Protein AF-A0A0A0DS77-F1 (afdb_monomer_lite)

Foldseek 3Di:
DPPVVVVVVVCVLLVLQLVLLLPLLVVVCVVPVVQCVPQDSVQSSVQSSVQLSVLSVVCCVVVVDRPDVVSVVSSVVSSVVSSCVRTVD

Radius of gyration: 14.35 Å; chains: 1; bounding box: 39×21×37 Å

Secondary structure (DSSP, 8-state):
--HHHHHHHHHHHHHHHHHHHHHHHHHHHHHSHHHHSSS-HHHHHHHHHHHHHHHHHHHHHHHS-TT-HHHHHHHHHHHHHHHIIIII-

Sequence (89 aa):
MGFLDGLNHALNFFLPALGMALLVPSLARLVWWKALRSAGWLRQVKWASMANAAVLIVGLLITGRDGAMLTYAGLVLVSALTVWWTGLR

pLDDT: mean 95.96, std 3.69, range [68.44, 98.31]

Structure (mmCIF, N/CA/C/O backbone):
data_AF-A0A0A0DS77-F1
#
_entry.id   AF-A0A0A0DS77-F1
#
loop_
_atom_site.group_PDB
_atom_site.id
_atom_site.type_symbol
_atom_site.label_atom_id
_atom_site.label_alt_id
_atom_site.label_comp_id
_atom_site.label_asym_id
_atom_site.label_entity_id
_atom_site.label_seq_id
_atom_site.pdbx_PDB_ins_code
_atom_site.Cartn_x
_atom_site.Cartn_y
_atom_site.Cartn_z
_atom_site.occupancy
_atom_site.B_iso_or_equiv
_atom_site.auth_seq_id
_atom_site.auth_comp_id
_atom_site.auth_asym_id
_atom_site.auth_atom_id
_atom_site.pdbx_PDB_model_num
ATOM 1 N N . MET A 1 1 ? 19.868 8.172 -16.712 1.00 68.44 1 MET A N 1
ATOM 2 C CA . MET A 1 1 ? 19.412 8.627 -15.385 1.00 68.44 1 MET A CA 1
ATOM 3 C C . MET A 1 1 ? 20.594 8.555 -14.446 1.00 68.44 1 MET A C 1
ATOM 5 O O . MET A 1 1 ? 21.232 7.506 -14.400 1.00 68.44 1 MET A O 1
ATOM 9 N N . GLY A 1 2 ? 20.934 9.653 -13.772 1.00 93.38 2 GLY A N 1
ATOM 10 C CA . GLY A 1 2 ? 21.921 9.608 -12.695 1.00 93.38 2 GLY A CA 1
ATOM 11 C C . GLY A 1 2 ? 21.411 8.757 -11.527 1.00 93.38 2 GLY A C 1
ATOM 12 O O . GLY A 1 2 ? 20.234 8.402 -11.471 1.00 93.38 2 GLY A O 1
ATOM 13 N N . PHE A 1 3 ? 22.281 8.437 -10.569 1.00 94.06 3 PHE A N 1
ATOM 14 C CA . PHE A 1 3 ? 21.890 7.677 -9.373 1.00 94.06 3 PHE A CA 1
ATOM 15 C C . PHE A 1 3 ? 20.706 8.324 -8.629 1.00 94.06 3 PHE A C 1
ATOM 17 O O . PHE A 1 3 ? 19.745 7.642 -8.277 1.00 94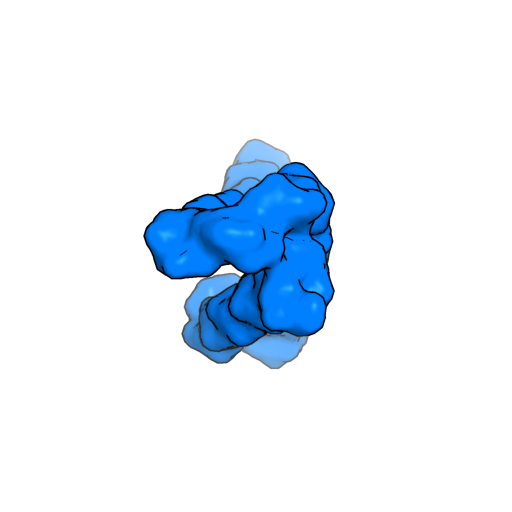.06 3 PHE A O 1
ATOM 24 N N . LEU A 1 4 ? 20.746 9.649 -8.454 1.00 95.75 4 LEU A N 1
ATOM 25 C CA . LEU A 1 4 ? 19.692 10.409 -7.775 1.00 95.75 4 LEU A CA 1
ATOM 26 C C . LEU A 1 4 ? 18.357 10.362 -8.531 1.00 95.75 4 LEU A C 1
ATOM 28 O O . LEU A 1 4 ? 17.310 10.225 -7.903 1.00 95.75 4 LEU A O 1
ATOM 32 N N . ASP A 1 5 ? 18.388 10.400 -9.865 1.00 94.25 5 ASP A N 1
ATOM 33 C CA . ASP A 1 5 ? 17.182 10.276 -10.690 1.00 94.25 5 ASP A CA 1
ATOM 34 C C . ASP A 1 5 ? 16.558 8.886 -10.546 1.00 94.25 5 ASP A C 1
ATOM 36 O O . ASP A 1 5 ? 15.342 8.757 -10.426 1.00 94.25 5 ASP A O 1
ATOM 40 N N . GLY A 1 6 ? 17.395 7.841 -10.530 1.00 94.38 6 GLY A N 1
ATOM 41 C CA . GLY A 1 6 ? 16.950 6.464 -10.328 1.00 94.38 6 GLY A CA 1
ATOM 42 C C . GLY A 1 6 ? 16.306 6.264 -8.957 1.00 94.38 6 GLY A C 1
ATOM 43 O O . GLY A 1 6 ? 15.233 5.669 -8.860 1.00 94.38 6 GLY A O 1
ATOM 44 N N . LEU A 1 7 ? 16.915 6.822 -7.906 1.00 95.38 7 LEU A N 1
ATOM 45 C CA . LEU A 1 7 ? 16.343 6.806 -6.562 1.00 95.38 7 LEU A CA 1
ATOM 46 C C . LEU A 1 7 ? 15.005 7.553 -6.513 1.00 95.38 7 LEU A C 1
ATOM 48 O O . LEU A 1 7 ? 14.025 7.023 -5.993 1.00 95.38 7 LEU A O 1
ATOM 52 N N . ASN A 1 8 ? 14.942 8.755 -7.087 1.00 96.50 8 ASN A N 1
ATOM 53 C CA . ASN A 1 8 ? 13.709 9.532 -7.149 1.00 96.50 8 ASN A CA 1
ATOM 54 C C . ASN A 1 8 ? 12.608 8.776 -7.908 1.00 96.50 8 ASN A C 1
ATOM 56 O O . ASN A 1 8 ? 11.465 8.729 -7.460 1.00 96.50 8 ASN A O 1
ATOM 60 N N . HIS A 1 9 ? 12.939 8.128 -9.025 1.00 94.44 9 HIS A N 1
ATOM 61 C CA . HIS A 1 9 ? 11.986 7.319 -9.778 1.00 94.44 9 HIS A CA 1
ATOM 62 C C . HIS A 1 9 ? 11.462 6.136 -8.954 1.00 94.44 9 HIS A C 1
ATOM 64 O O . HIS A 1 9 ? 10.252 5.942 -8.878 1.00 94.44 9 HIS A O 1
ATOM 70 N N . ALA A 1 10 ? 12.342 5.403 -8.265 1.00 94.75 10 ALA A N 1
ATOM 71 C CA . ALA A 1 10 ? 11.936 4.295 -7.401 1.00 94.75 10 ALA A CA 1
ATOM 72 C C . ALA A 1 10 ? 11.008 4.756 -6.262 1.00 94.75 10 ALA A C 1
ATOM 74 O O . ALA A 1 10 ? 10.005 4.104 -5.973 1.00 94.75 10 ALA A O 1
ATOM 75 N N . LEU A 1 11 ? 11.300 5.902 -5.640 1.00 96.38 11 LEU A N 1
ATOM 76 C CA . LEU A 1 11 ? 10.433 6.479 -4.611 1.00 96.38 11 LEU A CA 1
ATOM 77 C C . LEU A 1 11 ? 9.053 6.843 -5.174 1.00 96.38 11 LEU A C 1
ATOM 79 O O . LEU A 1 11 ? 8.044 6.499 -4.562 1.00 96.38 11 LEU A O 1
ATOM 83 N N . ASN A 1 12 ? 9.001 7.477 -6.348 1.00 96.19 12 ASN A N 1
ATOM 84 C CA . ASN A 1 12 ? 7.740 7.817 -7.013 1.00 96.19 12 ASN A CA 1
ATOM 85 C C . ASN A 1 12 ? 6.943 6.573 -7.424 1.00 96.19 12 ASN A C 1
ATOM 87 O O . ASN A 1 12 ? 5.725 6.557 -7.262 1.00 96.19 12 ASN A O 1
ATOM 91 N N . PHE A 1 13 ? 7.622 5.518 -7.876 1.00 97.19 13 PHE A N 1
ATOM 92 C CA . PHE A 1 13 ? 6.999 4.242 -8.214 1.00 97.19 13 PHE A CA 1
ATOM 93 C C . PHE A 1 13 ? 6.278 3.631 -7.008 1.00 97.19 13 PHE A C 1
ATOM 95 O O . PHE A 1 13 ? 5.111 3.268 -7.108 1.00 97.19 13 PHE A O 1
ATOM 102 N N . PHE A 1 14 ? 6.925 3.571 -5.837 1.00 97.88 14 PHE A N 1
ATOM 103 C CA . PHE A 1 14 ? 6.324 2.990 -4.626 1.00 97.88 14 PHE A CA 1
ATOM 104 C C . PHE A 1 14 ? 5.373 3.926 -3.869 1.00 97.88 14 PHE A C 1
ATOM 106 O O . PHE A 1 14 ? 4.604 3.461 -3.020 1.00 97.88 14 PHE A O 1
ATOM 113 N N . LEU A 1 15 ? 5.383 5.225 -4.170 1.00 97.31 15 LEU A N 1
ATOM 114 C CA . LEU A 1 15 ? 4.529 6.220 -3.524 1.00 97.31 15 LEU A CA 1
ATOM 115 C C . LEU A 1 15 ? 3.031 5.848 -3.520 1.00 97.31 15 LEU A C 1
ATOM 117 O O . LEU A 1 15 ? 2.437 5.880 -2.439 1.00 97.31 15 LEU A O 1
ATOM 121 N N . PRO A 1 16 ? 2.396 5.432 -4.637 1.00 97.31 16 PRO A N 1
ATOM 122 C CA . PRO A 1 16 ? 0.995 5.005 -4.621 1.00 97.31 16 PRO A CA 1
ATOM 123 C C . PRO A 1 16 ? 0.743 3.775 -3.737 1.00 97.31 16 PRO A C 1
ATOM 125 O O . PRO A 1 16 ? -0.299 3.705 -3.085 1.00 97.31 16 PRO A O 1
ATOM 128 N N . ALA A 1 17 ? 1.683 2.828 -3.647 1.00 97.81 17 ALA A N 1
ATOM 129 C CA . ALA A 1 17 ? 1.524 1.659 -2.779 1.00 97.81 17 ALA A CA 1
ATOM 130 C C . ALA A 1 17 ? 1.503 2.044 -1.295 1.00 97.81 17 ALA A C 1
ATOM 132 O O . ALA A 1 17 ? 0.626 1.588 -0.554 1.00 97.81 17 ALA A O 1
ATOM 133 N N . LEU A 1 18 ? 2.435 2.908 -0.878 1.00 98.06 18 LEU A N 1
ATOM 134 C CA . LEU A 1 18 ? 2.517 3.418 0.493 1.00 98.06 18 LEU A CA 1
ATOM 135 C C . LEU A 1 18 ? 1.342 4.346 0.825 1.00 98.06 18 LEU A C 1
ATOM 137 O O . LEU A 1 18 ? 0.760 4.243 1.906 1.00 98.06 18 LEU A O 1
ATOM 141 N N . GLY A 1 19 ? 0.950 5.204 -0.120 1.00 98.06 19 GLY A N 1
ATOM 142 C CA . GLY A 1 19 ? -0.215 6.076 0.008 1.00 98.06 19 GLY A CA 1
ATOM 143 C C . GLY A 1 19 ? -1.485 5.275 0.278 1.00 98.06 19 GLY A C 1
ATOM 144 O O . GLY A 1 19 ? -2.169 5.517 1.271 1.00 98.06 19 GLY A O 1
ATOM 145 N N . MET A 1 20 ? -1.758 4.249 -0.531 1.00 98.12 20 MET A N 1
ATOM 146 C CA . MET A 1 20 ? -2.913 3.368 -0.327 1.00 98.12 20 MET A CA 1
ATOM 147 C C . MET A 1 20 ? -2.825 2.573 0.981 1.00 98.12 20 MET A C 1
ATOM 149 O O . MET A 1 20 ? -3.831 2.419 1.677 1.00 98.12 20 MET A O 1
ATOM 153 N N . ALA A 1 21 ? -1.626 2.125 1.361 1.00 98.00 21 ALA A N 1
ATOM 154 C CA . ALA A 1 21 ? -1.410 1.389 2.602 1.00 98.00 21 ALA A CA 1
ATOM 155 C C . ALA A 1 21 ? -1.704 2.211 3.863 1.00 98.00 21 ALA A C 1
ATOM 157 O O . ALA A 1 21 ? -2.119 1.643 4.869 1.00 98.00 21 ALA A O 1
ATOM 158 N N . LEU A 1 22 ? -1.525 3.533 3.816 1.00 98.19 22 LEU A N 1
ATOM 159 C CA . LEU A 1 22 ? -1.878 4.444 4.907 1.00 98.19 22 LEU A CA 1
ATOM 160 C C . LEU A 1 22 ? -3.340 4.893 4.827 1.00 98.19 22 LEU A C 1
ATOM 162 O O . LEU A 1 22 ? -4.047 4.891 5.839 1.00 98.19 22 LEU A O 1
ATOM 166 N N . LEU A 1 23 ? -3.801 5.270 3.632 1.00 98.06 23 LEU A N 1
ATOM 167 C CA . LEU A 1 23 ? -5.131 5.838 3.424 1.00 98.06 23 LEU A CA 1
ATOM 168 C C . LEU A 1 23 ? -6.233 4.819 3.693 1.00 98.06 23 LEU A C 1
ATOM 170 O O . LEU A 1 23 ? -7.154 5.111 4.451 1.00 98.06 23 LEU A O 1
ATOM 174 N N . VAL A 1 24 ? -6.145 3.615 3.125 1.00 97.75 24 VAL A N 1
ATOM 175 C CA . VAL A 1 24 ? -7.267 2.663 3.154 1.00 97.75 24 VAL A CA 1
ATOM 176 C C . VAL A 1 24 ? -7.576 2.181 4.579 1.00 97.75 24 VAL A C 1
ATOM 178 O O . VAL A 1 24 ? -8.736 2.285 4.983 1.00 97.75 24 VAL A O 1
ATOM 181 N N . PRO A 1 25 ? -6.603 1.749 5.411 1.00 97.19 25 PRO A N 1
ATOM 182 C CA . PRO A 1 25 ? -6.884 1.401 6.806 1.00 97.19 25 PRO A CA 1
ATOM 183 C C . PRO A 1 25 ? -7.391 2.585 7.640 1.00 97.19 25 PRO A C 1
ATOM 185 O O . PRO A 1 25 ? -8.172 2.390 8.576 1.00 97.19 25 PRO A O 1
ATOM 188 N N . SER A 1 26 ? -6.947 3.806 7.335 1.00 97.56 26 SER A N 1
ATOM 189 C CA . SER A 1 26 ? -7.360 5.015 8.059 1.00 97.56 26 SER A CA 1
ATOM 190 C C . SER A 1 26 ? -8.797 5.405 7.721 1.00 97.56 26 SER A C 1
ATOM 192 O O . SER A 1 26 ? -9.614 5.572 8.622 1.00 97.56 26 SER A O 1
ATOM 194 N N . LEU A 1 27 ? -9.140 5.458 6.433 1.00 97.69 27 LEU A N 1
ATOM 195 C CA . LEU A 1 27 ? -10.492 5.764 5.967 1.00 97.69 27 LEU A CA 1
ATOM 196 C C . LEU A 1 27 ? -11.489 4.671 6.362 1.00 97.69 27 LEU A C 1
ATOM 198 O O . LEU A 1 27 ? -12.594 4.979 6.800 1.00 97.69 27 LEU A O 1
ATOM 202 N N . ALA A 1 28 ? -11.087 3.398 6.318 1.00 97.12 28 ALA A N 1
ATOM 203 C CA . ALA A 1 28 ? -11.926 2.301 6.793 1.00 97.12 28 ALA A CA 1
ATOM 204 C C . ALA A 1 28 ? -12.302 2.461 8.276 1.00 97.12 28 ALA A C 1
ATOM 206 O O . ALA A 1 28 ? -13.421 2.140 8.666 1.00 97.12 28 ALA A O 1
ATOM 207 N N . ARG A 1 29 ? -11.416 3.012 9.117 1.00 96.88 29 ARG A N 1
ATOM 208 C CA . ARG A 1 29 ? -11.728 3.286 10.531 1.00 96.88 29 ARG A CA 1
ATOM 209 C C . ARG A 1 29 ? -12.738 4.410 10.728 1.00 96.88 29 ARG A C 1
ATOM 211 O O . ARG A 1 29 ? -13.432 4.382 11.737 1.00 96.88 29 ARG A O 1
ATOM 218 N N . LEU A 1 30 ? -12.851 5.351 9.791 1.00 97.19 30 LEU A N 1
ATOM 219 C CA . LEU A 1 30 ? -13.885 6.389 9.848 1.00 97.19 30 LEU A CA 1
ATOM 220 C C . LEU A 1 30 ? -15.288 5.794 9.661 1.00 97.19 30 LEU A C 1
ATOM 222 O O . LEU A 1 30 ? -16.246 6.296 10.238 1.00 97.19 30 LEU A O 1
ATOM 226 N N . VAL A 1 31 ? -15.397 4.700 8.902 1.00 97.06 31 VAL A N 1
ATOM 227 C CA . VAL A 1 31 ? -16.671 4.025 8.604 1.00 97.06 31 VAL A CA 1
ATOM 228 C C . VAL A 1 31 ? -16.953 2.879 9.585 1.00 97.06 31 VAL A C 1
ATOM 230 O O . VAL A 1 31 ? -18.056 2.762 10.114 1.00 97.06 31 VAL A O 1
ATOM 233 N N . TRP A 1 32 ? -15.950 2.047 9.881 1.00 96.56 32 TRP A N 1
ATOM 234 C CA . TRP A 1 32 ? -16.079 0.812 10.668 1.00 96.56 32 TRP A CA 1
ATOM 235 C C . TRP A 1 32 ? -15.290 0.848 11.979 1.00 96.56 32 TRP A C 1
ATOM 237 O O . TRP A 1 32 ? -14.711 -0.159 12.393 1.00 96.56 32 TRP A O 1
ATOM 247 N N . TRP A 1 33 ? -15.272 1.999 12.659 1.00 94.50 33 TRP A N 1
ATOM 248 C CA . TRP A 1 33 ? -14.503 2.200 13.894 1.00 94.50 33 TRP A CA 1
ATOM 249 C C . TRP A 1 33 ? -14.660 1.054 14.900 1.00 94.50 33 TRP A C 1
ATOM 251 O O . TRP A 1 33 ? -13.671 0.518 15.394 1.00 94.50 33 TRP A O 1
ATOM 261 N N . LYS A 1 34 ? -15.904 0.640 15.178 1.00 95.12 34 LYS A N 1
ATOM 262 C CA . LYS A 1 34 ? -16.200 -0.402 16.175 1.00 95.12 34 LYS A CA 1
ATOM 263 C C . LYS A 1 34 ? -15.586 -1.758 15.811 1.00 95.12 34 LYS A C 1
ATOM 265 O O . LYS A 1 34 ? -15.053 -2.415 16.697 1.00 95.12 34 LYS A O 1
ATOM 270 N N . ALA A 1 35 ? -15.627 -2.145 14.5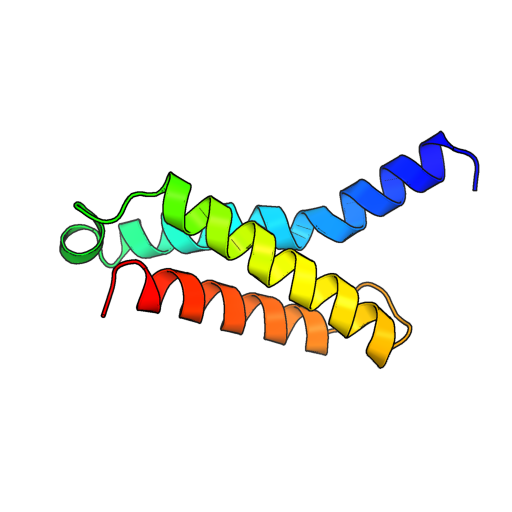36 1.00 93.50 35 ALA A N 1
ATOM 271 C CA . ALA A 1 35 ? -15.065 -3.411 14.066 1.00 93.50 35 ALA A CA 1
ATOM 272 C C . ALA A 1 35 ? -13.528 -3.375 14.031 1.00 93.50 35 ALA A C 1
ATOM 274 O O . ALA A 1 35 ? -12.866 -4.332 14.413 1.00 93.50 35 ALA A O 1
ATOM 275 N N . LEU A 1 36 ? -12.948 -2.233 13.6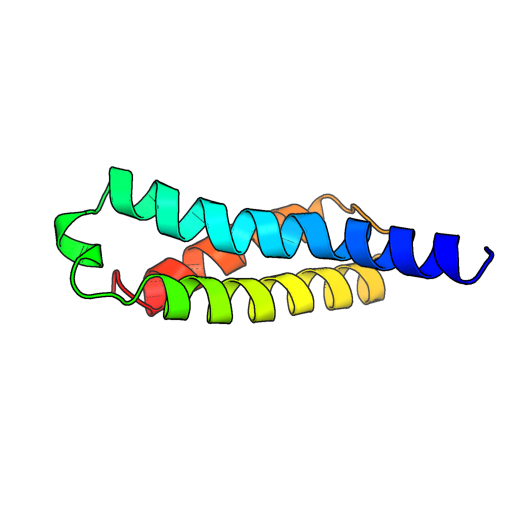47 1.00 94.75 36 LEU A N 1
ATOM 276 C CA . LEU A 1 36 ? -11.502 -2.083 13.461 1.00 94.75 36 LEU A CA 1
ATOM 277 C C . LEU A 1 36 ? -10.743 -1.617 14.710 1.00 94.75 36 LEU A C 1
ATOM 279 O O . LEU A 1 36 ? -9.517 -1.504 14.658 1.00 94.75 36 LEU A O 1
ATOM 283 N N . ARG A 1 37 ? -11.427 -1.350 15.831 1.00 92.56 37 ARG A N 1
ATOM 284 C CA . ARG A 1 37 ? -10.804 -0.827 17.060 1.00 92.56 37 ARG A CA 1
ATOM 285 C C . ARG A 1 37 ? -9.726 -1.757 17.623 1.00 92.56 37 ARG A C 1
ATOM 287 O O . ARG A 1 37 ? -8.718 -1.272 18.125 1.00 92.56 37 ARG A O 1
ATOM 294 N N . SER A 1 38 ? -9.936 -3.072 17.557 1.00 91.31 38 SER A N 1
ATOM 295 C CA . SER A 1 38 ? -8.974 -4.088 18.014 1.00 91.31 38 SER A CA 1
ATOM 296 C C . SER A 1 38 ? -7.959 -4.483 16.935 1.00 91.31 38 SER A C 1
ATOM 298 O O . SER A 1 38 ? -6.922 -5.071 17.245 1.00 91.31 38 SER A O 1
ATOM 300 N N . ALA A 1 39 ? -8.220 -4.144 15.668 1.00 91.94 39 ALA A N 1
ATOM 301 C CA . ALA A 1 39 ? -7.307 -4.415 14.569 1.00 91.94 39 ALA A CA 1
ATOM 302 C C . ALA A 1 39 ? -6.132 -3.424 14.602 1.00 91.94 39 ALA A C 1
ATOM 304 O O . ALA 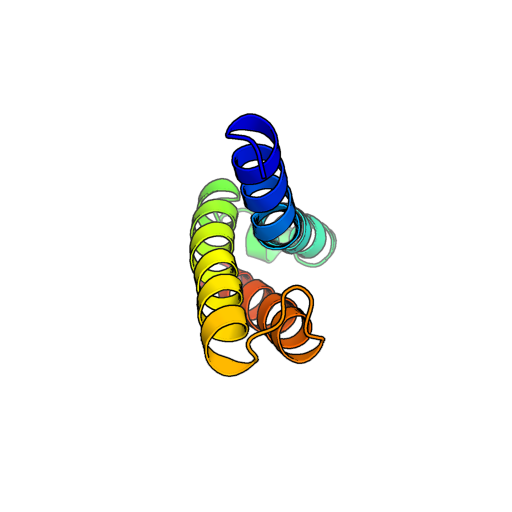A 1 39 ? -6.308 -2.209 14.475 1.00 91.94 39 ALA A O 1
ATOM 305 N N . GLY A 1 40 ? -4.906 -3.935 14.736 1.00 94.81 40 GLY A N 1
ATOM 306 C CA . GLY A 1 40 ? -3.705 -3.099 14.782 1.00 94.81 40 GLY A CA 1
ATOM 307 C C . GLY A 1 40 ? -3.482 -2.334 13.473 1.00 94.81 40 GLY A C 1
ATOM 308 O O . GLY A 1 40 ? -3.157 -2.943 12.456 1.00 94.81 40 GLY A O 1
ATOM 309 N N . TRP A 1 41 ? -3.605 -1.002 13.495 1.00 96.62 41 TRP A N 1
ATOM 310 C CA . TRP A 1 41 ? -3.456 -0.148 12.304 1.00 96.62 41 TRP A CA 1
ATOM 311 C C . TRP A 1 41 ? -2.112 -0.363 11.601 1.00 96.62 41 TRP A C 1
ATOM 313 O O . TRP A 1 41 ? -2.088 -0.665 10.411 1.00 96.62 41 TRP A O 1
ATOM 323 N N . LEU A 1 42 ? -1.007 -0.361 12.355 1.00 97.00 42 LEU A N 1
ATOM 324 C CA . LEU A 1 42 ? 0.335 -0.613 11.813 1.00 97.00 42 LEU A CA 1
ATOM 325 C C . LEU A 1 42 ? 0.472 -1.987 11.146 1.00 97.00 42 LEU A C 1
ATOM 327 O O . LEU A 1 42 ? 1.196 -2.126 10.162 1.00 97.00 42 LEU A O 1
ATOM 331 N N . ARG A 1 43 ? -0.241 -3.005 11.643 1.00 96.00 43 ARG A N 1
ATOM 332 C CA . ARG A 1 43 ? -0.266 -4.327 11.008 1.00 96.00 43 ARG A CA 1
ATOM 333 C C . ARG A 1 43 ? -0.930 -4.246 9.635 1.00 96.00 43 ARG A C 1
ATOM 335 O O . ARG A 1 43 ? -0.403 -4.825 8.691 1.00 96.00 43 ARG A O 1
ATOM 342 N N . GLN A 1 44 ? -2.048 -3.531 9.516 1.00 96.94 44 GLN A N 1
ATOM 343 C CA . GLN A 1 44 ? -2.743 -3.356 8.237 1.00 96.94 44 GLN A CA 1
ATOM 344 C C . GLN A 1 44 ? -1.898 -2.553 7.249 1.00 96.94 44 GLN A C 1
ATOM 346 O O . GLN A 1 44 ? -1.761 -2.977 6.109 1.00 96.94 44 GLN A O 1
ATOM 351 N N . VAL A 1 45 ? -1.266 -1.467 7.708 1.00 98.00 45 VAL A N 1
ATOM 352 C CA . VAL A 1 45 ? -0.329 -0.671 6.899 1.00 98.00 45 VAL A CA 1
ATOM 353 C C . VAL A 1 45 ? 0.813 -1.548 6.391 1.00 98.00 45 VAL A C 1
ATOM 355 O O . VAL A 1 45 ? 1.074 -1.566 5.196 1.00 98.00 45 VAL A O 1
ATOM 358 N N . LYS A 1 46 ? 1.458 -2.341 7.259 1.00 98.00 46 LYS A N 1
ATOM 359 C CA . LYS A 1 46 ? 2.562 -3.228 6.857 1.00 98.00 46 LYS A CA 1
ATOM 360 C C . LYS A 1 46 ? 2.137 -4.217 5.769 1.00 98.00 46 LYS A C 1
ATOM 362 O O . LYS A 1 46 ? 2.823 -4.338 4.757 1.00 98.00 46 LYS A O 1
ATOM 367 N N . TRP A 1 47 ? 1.017 -4.914 5.972 1.00 98.12 47 TRP A N 1
ATOM 368 C CA . TRP A 1 47 ? 0.514 -5.875 4.988 1.00 98.12 47 TRP A CA 1
ATOM 369 C C . TRP A 1 47 ? 0.110 -5.195 3.680 1.00 98.12 47 TRP A C 1
ATOM 371 O O . TRP A 1 47 ? 0.470 -5.688 2.614 1.00 98.12 47 TRP A O 1
ATOM 381 N N . ALA A 1 48 ? -0.564 -4.045 3.755 1.00 97.94 48 ALA A N 1
ATOM 382 C CA . ALA A 1 48 ? -1.014 -3.320 2.575 1.00 97.94 48 ALA A CA 1
ATOM 383 C C . ALA A 1 48 ? 0.179 -2.774 1.785 1.00 97.94 48 ALA A C 1
ATOM 385 O O . ALA A 1 48 ? 0.207 -2.927 0.571 1.00 97.94 48 ALA A O 1
ATOM 386 N N . SER A 1 49 ? 1.207 -2.237 2.451 1.00 98.12 49 SER A N 1
ATOM 387 C CA . SER A 1 49 ? 2.436 -1.774 1.799 1.00 98.12 49 SER A CA 1
ATOM 388 C C . SER A 1 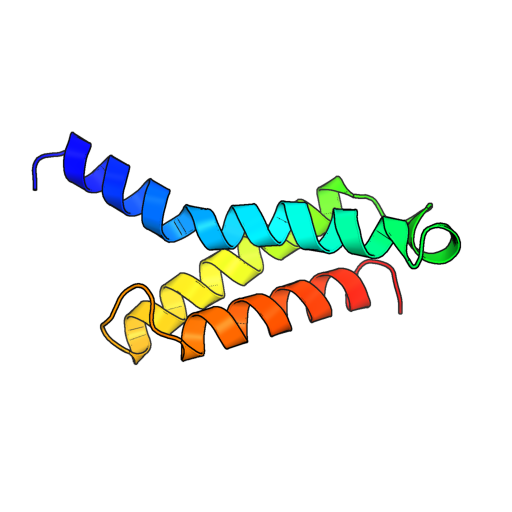49 ? 3.124 -2.900 1.032 1.00 98.12 49 SER A C 1
ATOM 390 O O . SER A 1 49 ? 3.471 -2.718 -0.131 1.00 98.12 49 SER A O 1
ATOM 392 N N . MET A 1 50 ? 3.289 -4.074 1.653 1.00 98.25 50 MET A N 1
ATOM 393 C CA . MET A 1 50 ? 3.927 -5.226 1.006 1.00 98.25 50 MET A CA 1
ATOM 394 C C . MET A 1 50 ? 3.112 -5.736 -0.187 1.00 98.25 50 MET A C 1
ATOM 396 O O . MET A 1 50 ? 3.664 -5.963 -1.262 1.00 98.25 50 MET A O 1
ATOM 400 N N . ALA A 1 51 ? 1.798 -5.892 -0.013 1.00 98.19 51 ALA A N 1
ATOM 401 C CA . ALA A 1 51 ? 0.928 -6.420 -1.055 1.00 98.19 51 ALA A CA 1
ATOM 402 C C . ALA A 1 51 ? 0.788 -5.439 -2.232 1.00 98.19 51 ALA A C 1
ATOM 404 O O . ALA A 1 51 ? 0.900 -5.836 -3.389 1.00 98.19 51 ALA A O 1
ATOM 405 N N . ASN A 1 52 ? 0.637 -4.144 -1.954 1.00 98.31 52 ASN A N 1
ATOM 406 C CA . ASN A 1 52 ? 0.568 -3.100 -2.974 1.00 98.31 52 ASN A CA 1
ATOM 407 C C . ASN A 1 52 ? 1.893 -2.935 -3.731 1.00 98.31 52 ASN A C 1
ATOM 409 O O . ASN A 1 52 ? 1.882 -2.766 -4.948 1.00 98.31 52 ASN A O 1
ATOM 413 N N . ALA A 1 53 ? 3.036 -3.024 -3.043 1.00 98.25 53 ALA A N 1
ATOM 414 C CA . ALA A 1 53 ? 4.342 -3.020 -3.700 1.00 98.25 53 ALA A CA 1
ATOM 415 C C . ALA A 1 53 ? 4.487 -4.210 -4.662 1.00 98.25 53 ALA A C 1
ATOM 417 O O . ALA A 1 53 ? 4.955 -4.037 -5.786 1.00 98.25 53 ALA A O 1
ATOM 418 N N . ALA A 1 54 ? 4.019 -5.399 -4.262 1.00 98.31 54 ALA A N 1
ATOM 419 C CA . ALA A 1 54 ? 3.992 -6.565 -5.140 1.00 98.31 54 ALA A CA 1
ATOM 420 C C . ALA A 1 54 ? 3.098 -6.336 -6.371 1.00 98.31 54 ALA A C 1
ATOM 422 O O . ALA A 1 54 ? 3.511 -6.662 -7.481 1.00 98.31 54 ALA A O 1
ATOM 423 N N . VAL A 1 55 ? 1.922 -5.716 -6.207 1.00 98.19 55 VAL A N 1
ATOM 424 C CA . VAL A 1 55 ? 1.039 -5.350 -7.331 1.00 98.19 55 VAL A CA 1
ATOM 425 C C . VAL A 1 55 ? 1.731 -4.410 -8.310 1.00 98.19 55 VAL A C 1
ATOM 427 O O . VAL A 1 55 ? 1.640 -4.634 -9.512 1.00 98.19 55 VAL A O 1
ATOM 430 N N . LEU A 1 56 ? 2.433 -3.383 -7.826 1.00 97.94 56 LEU A N 1
ATOM 431 C CA . LEU A 1 56 ? 3.167 -2.463 -8.695 1.00 97.94 56 LEU A CA 1
ATOM 432 C C . LEU A 1 56 ? 4.250 -3.185 -9.496 1.00 97.94 56 LEU A C 1
ATOM 434 O O . LEU A 1 56 ? 4.315 -3.022 -10.712 1.00 97.94 56 LEU A O 1
ATOM 438 N N . ILE A 1 57 ? 5.070 -4.006 -8.830 1.00 98.00 57 ILE A N 1
ATOM 439 C CA . ILE A 1 57 ? 6.147 -4.765 -9.478 1.00 98.00 57 ILE A CA 1
ATOM 440 C C . ILE A 1 57 ? 5.563 -5.713 -10.531 1.00 98.00 57 ILE A C 1
ATOM 442 O O . ILE A 1 57 ? 6.000 -5.701 -11.677 1.00 98.00 57 ILE A O 1
ATOM 446 N N . VAL A 1 58 ? 4.543 -6.497 -10.175 1.00 97.88 58 VAL A N 1
ATOM 447 C CA . VAL A 1 58 ? 3.889 -7.437 -11.100 1.00 97.88 58 VAL A CA 1
ATOM 448 C C . VAL A 1 58 ? 3.217 -6.699 -12.256 1.00 97.88 58 VAL A C 1
ATOM 450 O O . VAL A 1 58 ? 3.369 -7.094 -13.408 1.00 97.88 58 VAL A O 1
ATOM 453 N N . GLY A 1 59 ? 2.513 -5.604 -11.972 1.00 97.19 59 GLY A N 1
ATOM 454 C CA . GLY A 1 59 ? 1.887 -4.767 -12.989 1.00 97.19 59 GLY A CA 1
ATOM 455 C C . GLY A 1 59 ? 2.910 -4.206 -13.971 1.00 97.19 59 GLY A C 1
ATOM 456 O O . GLY A 1 59 ? 2.690 -4.278 -15.178 1.00 97.19 59 GLY A O 1
ATOM 457 N N . LEU A 1 60 ? 4.050 -3.719 -13.476 1.00 96.69 60 LEU A N 1
ATOM 458 C CA . LEU A 1 60 ? 5.151 -3.242 -14.311 1.00 96.69 60 LEU A CA 1
ATOM 459 C C . LEU A 1 60 ? 5.729 -4.364 -15.185 1.00 96.69 60 LEU A C 1
ATOM 461 O O . LEU A 1 60 ? 5.925 -4.153 -16.378 1.00 96.69 60 LEU A O 1
ATOM 465 N N . LEU A 1 61 ? 5.946 -5.559 -14.625 1.00 97.44 61 LEU A N 1
ATOM 466 C CA . LEU A 1 61 ? 6.459 -6.718 -15.367 1.00 97.44 61 LEU A CA 1
ATOM 467 C C . LEU A 1 61 ? 5.503 -7.185 -16.477 1.00 97.44 61 LEU A C 1
ATOM 469 O O . LEU A 1 61 ? 5.962 -7.574 -17.546 1.00 97.44 61 LEU A O 1
ATOM 473 N N . ILE A 1 62 ? 4.188 -7.146 -16.238 1.00 97.06 62 ILE A N 1
ATOM 474 C CA . ILE A 1 62 ? 3.174 -7.593 -17.209 1.00 97.06 62 ILE A CA 1
ATOM 475 C C . ILE A 1 62 ? 2.921 -6.531 -18.282 1.00 97.06 62 ILE A C 1
ATOM 477 O O . ILE A 1 62 ? 2.813 -6.848 -19.463 1.00 97.06 62 ILE A O 1
ATOM 481 N N . THR A 1 63 ? 2.769 -5.271 -17.874 1.00 96.06 63 THR A N 1
ATOM 482 C CA . THR A 1 63 ? 2.335 -4.186 -18.770 1.00 96.06 63 THR A CA 1
ATOM 483 C C . THR A 1 63 ? 3.499 -3.473 -19.450 1.00 96.06 63 THR A C 1
ATOM 485 O O . THR A 1 63 ? 3.282 -2.751 -20.421 1.00 96.06 63 THR A O 1
ATOM 488 N N . GLY A 1 64 ? 4.719 -3.614 -18.918 1.00 95.25 64 GLY A N 1
ATOM 489 C CA . GLY A 1 64 ? 5.901 -2.865 -19.348 1.00 95.25 64 GLY A CA 1
ATOM 490 C C . GLY A 1 64 ? 5.813 -1.357 -19.087 1.00 95.25 64 GLY A C 1
ATOM 491 O O . GLY A 1 64 ? 6.677 -0.609 -19.543 1.00 95.25 64 GLY A O 1
ATOM 492 N N . ARG A 1 65 ? 4.768 -0.888 -18.391 1.00 92.19 65 ARG A N 1
ATOM 493 C CA . ARG A 1 65 ? 4.456 0.532 -18.232 1.00 92.19 65 ARG A CA 1
ATOM 494 C C . ARG A 1 65 ? 4.179 0.877 -16.777 1.00 92.19 65 ARG A C 1
ATOM 496 O O . ARG A 1 65 ? 3.249 0.363 -16.160 1.00 92.19 65 ARG A O 1
ATOM 503 N N . ASP A 1 66 ? 4.939 1.836 -16.267 1.00 91.38 66 ASP A N 1
ATOM 504 C CA . ASP A 1 66 ? 4.624 2.475 -14.997 1.00 91.38 66 ASP A CA 1
ATOM 505 C C . ASP A 1 66 ? 3.325 3.301 -15.111 1.00 91.38 66 ASP A C 1
ATOM 507 O O . ASP A 1 66 ? 3.068 3.961 -16.124 1.00 91.38 66 ASP A O 1
ATOM 511 N N . GLY A 1 67 ? 2.476 3.227 -14.087 1.00 90.12 67 GLY A N 1
ATOM 512 C CA . GLY A 1 67 ? 1.188 3.926 -14.048 1.00 90.12 67 GLY A CA 1
ATOM 513 C C . GLY A 1 67 ? 0.091 3.347 -14.951 1.00 90.12 67 GLY A C 1
ATOM 514 O O . GLY A 1 67 ? -0.843 4.058 -15.326 1.00 90.12 67 GLY A O 1
ATOM 515 N N . ALA A 1 68 ? 0.168 2.066 -15.325 1.00 95.62 68 ALA A N 1
ATOM 516 C CA . ALA A 1 68 ? -0.939 1.401 -16.008 1.00 95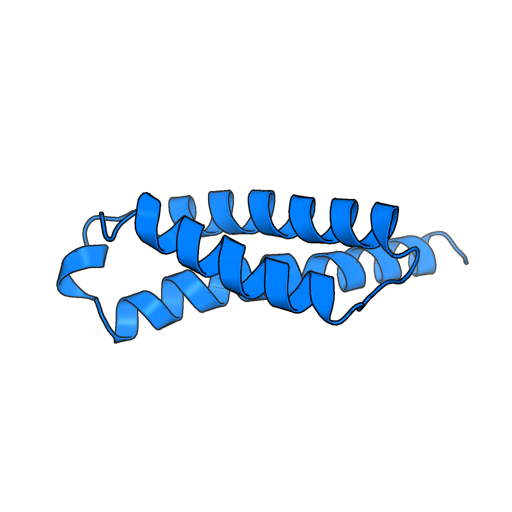.62 68 ALA A CA 1
ATOM 517 C C . ALA A 1 68 ? -2.208 1.372 -15.125 1.00 95.62 68 ALA A C 1
ATOM 519 O O . ALA A 1 68 ? -2.160 0.971 -13.961 1.00 95.62 68 ALA A O 1
ATOM 520 N N . MET A 1 69 ? -3.370 1.727 -15.692 1.00 96.94 69 MET A N 1
ATOM 521 C CA . MET A 1 69 ? -4.645 1.764 -14.950 1.00 96.94 69 MET A CA 1
ATOM 522 C C . MET A 1 69 ? -5.028 0.413 -14.331 1.00 96.94 69 MET A C 1
ATOM 524 O O . MET A 1 69 ? -5.624 0.380 -13.255 1.00 96.94 69 MET A O 1
ATOM 528 N N . LEU A 1 70 ? -4.646 -0.699 -14.970 1.00 95.19 70 LEU A N 1
ATOM 529 C CA . LEU A 1 70 ? -4.850 -2.046 -14.430 1.00 95.19 70 LEU A CA 1
ATOM 530 C C . LEU A 1 70 ? -4.128 -2.234 -13.088 1.00 95.19 70 LEU A C 1
ATOM 532 O O . LEU A 1 70 ? -4.684 -2.815 -12.158 1.00 95.19 70 LEU A O 1
ATOM 536 N N . THR A 1 71 ? -2.916 -1.693 -12.962 1.00 96.56 71 THR A N 1
ATOM 537 C CA . THR A 1 71 ? -2.135 -1.741 -11.725 1.00 96.56 71 THR A CA 1
ATOM 538 C C . THR A 1 71 ? -2.829 -0.950 -10.618 1.00 96.56 71 THR A C 1
ATOM 540 O O . THR A 1 71 ? -2.935 -1.439 -9.496 1.00 96.56 71 THR A O 1
ATOM 543 N N . TYR A 1 72 ? -3.381 0.228 -10.928 1.00 96.62 72 TYR A N 1
ATOM 544 C CA . TYR A 1 72 ? -4.150 1.013 -9.956 1.00 96.62 72 TYR A CA 1
ATOM 545 C C . TYR A 1 72 ? -5.440 0.314 -9.517 1.00 96.62 72 TYR A C 1
ATOM 547 O O . TYR A 1 72 ? -5.754 0.316 -8.327 1.00 96.62 72 TYR A O 1
ATOM 555 N N . ALA A 1 73 ? -6.152 -0.347 -10.434 1.00 97.50 73 ALA A N 1
ATOM 556 C CA . ALA A 1 73 ? -7.285 -1.196 -10.068 1.00 97.50 73 ALA A CA 1
ATOM 557 C C . ALA A 1 73 ? -6.848 -2.322 -9.112 1.00 97.50 73 ALA A C 1
ATOM 559 O O . ALA A 1 73 ? -7.496 -2.560 -8.091 1.00 97.50 73 ALA A O 1
ATOM 560 N N . GLY A 1 74 ? -5.699 -2.948 -9.385 1.00 97.81 74 GLY A N 1
ATOM 561 C CA . GLY A 1 74 ? -5.071 -3.919 -8.491 1.00 97.81 74 GLY A CA 1
ATOM 562 C C . GLY A 1 74 ? -4.770 -3.352 -7.100 1.00 97.81 74 GLY A C 1
ATOM 563 O O . GLY A 1 74 ? -5.098 -3.994 -6.105 1.00 97.81 74 GLY A O 1
ATOM 564 N N . LEU A 1 75 ? -4.218 -2.135 -7.007 1.00 98.12 75 LEU A N 1
ATOM 565 C CA . LEU A 1 75 ? -3.941 -1.471 -5.725 1.00 98.12 75 LEU A CA 1
ATOM 566 C C . LEU A 1 75 ? -5.205 -1.275 -4.890 1.00 98.12 75 LEU A C 1
ATOM 568 O O . LEU A 1 75 ? -5.188 -1.526 -3.684 1.00 98.12 75 LEU A O 1
ATOM 572 N N . VAL A 1 76 ? -6.299 -0.834 -5.516 1.00 97.94 76 VAL A N 1
ATOM 573 C CA . VAL A 1 76 ? -7.585 -0.646 -4.831 1.00 97.94 76 VAL A CA 1
ATOM 574 C C . VAL A 1 76 ? -8.089 -1.976 -4.275 1.00 97.94 76 VAL A C 1
ATOM 576 O O . VAL A 1 76 ? -8.391 -2.066 -3.082 1.00 97.94 76 VAL A O 1
ATOM 579 N N . LEU A 1 77 ? -8.124 -3.021 -5.109 1.00 98.25 77 LEU A N 1
ATOM 580 C CA . LEU A 1 77 ? -8.606 -4.346 -4.715 1.00 98.25 77 LEU A CA 1
ATOM 581 C C . LEU A 1 77 ? -7.754 -4.958 -3.599 1.00 98.25 77 LEU A C 1
ATOM 583 O O . LEU A 1 77 ? -8.287 -5.401 -2.583 1.00 98.25 77 LEU A O 1
ATOM 587 N N . VAL A 1 78 ? -6.430 -4.946 -3.751 1.00 98.31 78 VAL A N 1
ATOM 588 C CA . VAL A 1 78 ? -5.506 -5.533 -2.773 1.00 98.31 78 VAL A CA 1
ATOM 589 C C . VAL A 1 78 ? -5.516 -4.765 -1.454 1.00 98.31 78 VAL A C 1
ATOM 591 O O . VAL A 1 78 ? -5.505 -5.388 -0.387 1.00 98.31 78 VAL A O 1
ATOM 594 N N . SER A 1 79 ? -5.629 -3.436 -1.488 1.00 98.06 79 SER A N 1
ATOM 595 C CA . SER A 1 79 ? -5.779 -2.633 -0.268 1.00 98.06 79 SER A CA 1
ATOM 596 C C . SER A 1 79 ? -7.075 -2.964 0.473 1.00 98.06 79 SER A C 1
ATOM 598 O O . SER A 1 79 ? -7.053 -3.167 1.691 1.00 98.06 79 SER A O 1
ATOM 600 N N . ALA A 1 80 ? -8.195 -3.075 -0.250 1.00 97.50 80 ALA A N 1
ATOM 601 C CA . ALA A 1 80 ? -9.487 -3.435 0.329 1.00 97.50 80 ALA A CA 1
ATOM 602 C C . ALA A 1 80 ? -9.463 -4.842 0.947 1.00 97.50 80 ALA A C 1
ATOM 604 O O . ALA A 1 80 ? -9.841 -5.014 2.108 1.00 97.50 80 ALA A O 1
ATOM 605 N N . LEU A 1 81 ? -8.943 -5.834 0.216 1.00 98.00 81 LEU A N 1
ATOM 606 C CA . LEU A 1 81 ? -8.804 -7.214 0.694 1.00 98.00 81 LEU A CA 1
ATOM 607 C C . LEU A 1 81 ? -7.898 -7.311 1.924 1.00 98.00 81 LEU A C 1
ATOM 609 O O . LEU A 1 81 ? -8.197 -8.060 2.856 1.00 98.00 81 LEU A O 1
ATOM 613 N N . THR A 1 82 ? -6.819 -6.525 1.954 1.00 97.56 82 THR A N 1
ATOM 614 C CA . THR A 1 82 ? -5.907 -6.493 3.098 1.00 97.56 82 THR A CA 1
ATOM 615 C C . THR A 1 82 ? -6.621 -6.005 4.350 1.00 97.56 82 THR A C 1
ATOM 617 O O . THR A 1 82 ? -6.543 -6.663 5.388 1.00 97.56 82 THR A O 1
ATOM 620 N N . VAL A 1 83 ? -7.345 -4.882 4.279 1.00 96.94 83 VAL A N 1
ATOM 621 C CA . VAL A 1 83 ? -8.118 -4.376 5.427 1.00 96.94 83 VAL A CA 1
ATOM 622 C C . VAL A 1 83 ? -9.211 -5.361 5.831 1.00 96.94 83 VAL A C 1
ATOM 624 O O . VAL A 1 83 ? -9.381 -5.613 7.026 1.00 96.94 83 VAL A O 1
ATOM 627 N N . TRP A 1 84 ? -9.896 -5.958 4.853 1.00 96.62 84 TRP A N 1
ATOM 628 C CA . TRP A 1 84 ? -10.959 -6.924 5.098 1.00 96.62 84 TRP A CA 1
ATOM 629 C C . TRP A 1 84 ? -10.471 -8.133 5.900 1.00 96.62 84 TRP A C 1
ATOM 631 O O . TRP A 1 84 ? -10.951 -8.362 7.009 1.00 96.62 84 TRP A O 1
ATOM 641 N N . TRP A 1 85 ? -9.449 -8.849 5.414 1.00 96.06 85 TRP A N 1
ATOM 642 C CA . TRP A 1 85 ? -8.874 -9.987 6.142 1.00 96.06 85 TRP A CA 1
ATOM 643 C C . TRP A 1 85 ? -8.381 -9.552 7.517 1.00 96.06 85 TRP A C 1
ATOM 645 O O . TRP A 1 85 ? -8.659 -10.204 8.523 1.00 96.06 85 TRP A O 1
ATOM 655 N N . THR A 1 86 ? -7.607 -8.472 7.586 1.00 94.69 86 THR A N 1
ATOM 656 C CA . THR A 1 86 ? -6.867 -8.138 8.809 1.00 94.69 86 THR A CA 1
ATOM 657 C C . THR A 1 86 ? -7.716 -7.527 9.923 1.00 94.69 86 THR A C 1
ATOM 659 O O . THR A 1 86 ? -7.190 -7.376 11.027 1.00 94.69 86 THR A O 1
ATOM 662 N N . GLY A 1 87 ? -8.987 -7.185 9.679 1.00 92.75 87 GLY A N 1
ATOM 663 C CA . GLY A 1 87 ? -9.828 -6.608 10.729 1.00 92.75 87 GLY A CA 1
ATOM 664 C C . GLY A 1 87 ? -11.343 -6.536 10.514 1.00 92.75 87 GLY A C 1
ATOM 665 O O . GLY A 1 87 ? -12.005 -6.051 11.423 1.00 92.75 87 GLY A O 1
ATOM 666 N N . LEU A 1 88 ? -11.904 -6.963 9.375 1.00 91.00 88 LEU A N 1
ATOM 667 C CA . LEU A 1 88 ? -13.364 -6.936 9.135 1.00 91.00 88 LEU A CA 1
ATOM 668 C C . LEU A 1 88 ? -13.994 -8.318 8.893 1.00 91.00 88 LEU A C 1
ATOM 670 O O . LEU A 1 88 ? -15.208 -8.388 8.711 1.00 91.00 88 LEU A O 1
ATOM 674 N N . ARG A 1 89 ? -13.196 -9.387 8.846 1.00 86.00 89 ARG A N 1
ATOM 675 C CA . ARG A 1 89 ? -13.686 -10.769 8.769 1.00 86.00 89 ARG A CA 1
ATOM 676 C C . ARG A 1 89 ? -14.017 -11.342 10.142 1.00 86.00 89 ARG A C 1
ATOM 678 O O . ARG A 1 89 ? -13.337 -10.939 11.115 1.00 86.00 89 ARG A O 1
#